Protein AF-A0A952LVH3-F1 (afdb_monomer)

Mean predicted aligned error: 7.15 Å

Structure (mmCIF, N/CA/C/O backbone):
data_AF-A0A952LVH3-F1
#
_entry.id   AF-A0A952LVH3-F1
#
loop_
_atom_site.group_PDB
_atom_site.id
_atom_site.type_symbol
_atom_site.label_atom_id
_atom_site.label_alt_id
_atom_site.label_comp_id
_atom_site.label_asym_id
_atom_site.label_entity_id
_atom_site.label_seq_id
_atom_site.pdbx_PDB_ins_code
_atom_site.Cartn_x
_atom_site.Cartn_y
_atom_site.Cartn_z
_atom_site.occupancy
_atom_site.B_iso_or_equiv
_atom_site.auth_seq_id
_atom_site.auth_comp_id
_atom_site.auth_asym_id
_atom_site.auth_atom_id
_atom_site.pdbx_PDB_model_num
ATOM 1 N N . MET A 1 1 ? -11.001 -2.607 4.087 1.00 92.12 1 MET A N 1
ATOM 2 C CA . MET A 1 1 ? -9.899 -1.745 3.611 1.00 92.12 1 MET A CA 1
ATOM 3 C C . MET A 1 1 ? -9.219 -2.428 2.431 1.00 92.12 1 MET A C 1
ATOM 5 O O . MET A 1 1 ? -9.193 -3.650 2.420 1.00 92.12 1 MET A O 1
ATOM 9 N N . THR A 1 2 ? -8.712 -1.678 1.453 1.00 94.94 2 THR A N 1
ATOM 10 C CA . THR A 1 2 ? -7.882 -2.187 0.344 1.00 94.94 2 THR A CA 1
ATOM 11 C C . THR A 1 2 ? -7.025 -1.056 -0.233 1.00 94.94 2 THR A C 1
ATOM 13 O O . THR A 1 2 ? -7.408 0.114 -0.171 1.00 94.94 2 THR A O 1
ATOM 16 N N . ASP A 1 3 ? -5.881 -1.401 -0.810 1.00 96.38 3 ASP A N 1
ATOM 17 C CA . ASP A 1 3 ? -5.078 -0.530 -1.675 1.00 96.38 3 ASP A CA 1
ATOM 18 C C . ASP A 1 3 ? -5.689 -0.355 -3.080 1.00 96.38 3 ASP A C 1
ATOM 20 O O . ASP A 1 3 ? -5.364 0.591 -3.797 1.00 96.38 3 ASP A O 1
ATOM 24 N N . GLY A 1 4 ? -6.644 -1.212 -3.449 1.00 94.75 4 GLY A N 1
ATOM 25 C CA . GLY A 1 4 ? -7.451 -1.105 -4.657 1.00 94.75 4 GLY A CA 1
ATOM 26 C C . GLY A 1 4 ? -8.634 -0.137 -4.536 1.00 94.75 4 GLY A C 1
ATOM 27 O O . GLY A 1 4 ? -8.587 0.906 -3.879 1.00 94.75 4 GLY A O 1
ATOM 28 N N . ARG A 1 5 ? -9.738 -0.484 -5.208 1.00 94.25 5 ARG A N 1
ATOM 29 C CA . ARG A 1 5 ? -10.938 0.358 -5.318 1.00 94.25 5 ARG A CA 1
ATOM 30 C C . ARG A 1 5 ? -12.191 -0.407 -4.935 1.00 94.25 5 ARG A C 1
ATOM 32 O O . ARG A 1 5 ? -12.303 -1.598 -5.206 1.00 94.25 5 ARG A O 1
ATOM 39 N N . PHE A 1 6 ? -13.168 0.326 -4.420 1.00 90.94 6 PHE A N 1
ATOM 40 C CA . PHE A 1 6 ? -14.545 -0.139 -4.300 1.00 90.94 6 PHE A CA 1
ATOM 41 C C . PHE A 1 6 ? -15.435 0.571 -5.319 1.00 90.94 6 PHE A C 1
ATOM 43 O O . PHE A 1 6 ? -15.131 1.677 -5.770 1.00 90.94 6 PHE A O 1
ATOM 50 N N . SER A 1 7 ? -16.548 -0.063 -5.689 1.00 85.88 7 SER A N 1
ATOM 51 C CA . SER A 1 7 ? -17.572 0.598 -6.501 1.00 85.88 7 SER A CA 1
ATOM 52 C C . SER A 1 7 ? -18.287 1.688 -5.690 1.00 85.88 7 SER A C 1
ATOM 54 O O . SER A 1 7 ? -18.452 1.559 -4.474 1.00 85.88 7 SER A O 1
ATOM 56 N N . GLY A 1 8 ? -18.748 2.749 -6.360 1.00 77.81 8 GLY A N 1
ATOM 57 C CA . GLY A 1 8 ? -19.384 3.903 -5.707 1.00 77.81 8 GLY A CA 1
ATOM 58 C C . GLY A 1 8 ? -20.714 3.611 -4.995 1.00 77.81 8 GLY A C 1
ATOM 59 O O . GLY A 1 8 ? -21.229 4.486 -4.311 1.00 77.81 8 GLY A O 1
ATOM 60 N N . GLY A 1 9 ? -21.263 2.398 -5.124 1.00 76.81 9 GLY A N 1
ATOM 61 C CA . GLY A 1 9 ? -22.503 1.956 -4.472 1.00 76.81 9 GLY A CA 1
ATOM 62 C C . GLY A 1 9 ? -22.297 1.262 -3.122 1.00 76.81 9 GLY A C 1
ATOM 63 O O . GLY A 1 9 ? -23.043 0.345 -2.792 1.00 76.81 9 GLY A O 1
ATOM 64 N N . SER A 1 10 ? -21.260 1.631 -2.373 1.00 78.25 10 SER A N 1
ATOM 65 C CA . SER A 1 10 ? -20.920 0.966 -1.111 1.00 78.25 10 SER A CA 1
ATOM 66 C C . SER A 1 10 ? -21.618 1.627 0.086 1.00 78.25 10 SER A C 1
ATOM 68 O O . SER A 1 10 ? -21.724 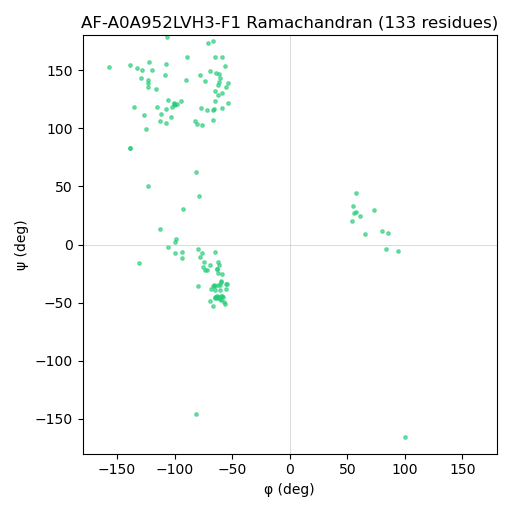2.850 0.144 1.00 78.25 10 SER A O 1
ATOM 70 N N . VAL A 1 11 ? -22.074 0.824 1.054 1.00 79.38 11 VAL A N 1
ATOM 71 C CA . VAL A 1 11 ? -22.708 1.289 2.304 1.00 79.38 11 VAL A CA 1
ATOM 72 C C . VAL A 1 11 ? -21.836 0.875 3.492 1.00 79.38 11 VAL A C 1
ATOM 74 O O . VAL A 1 11 ? -21.400 -0.270 3.561 1.00 79.38 11 VAL A O 1
ATOM 77 N N . GLY A 1 12 ? -21.595 1.796 4.430 1.00 85.31 12 GLY A N 1
ATOM 78 C CA . GLY A 1 12 ? -20.753 1.571 5.613 1.00 85.31 12 GLY A CA 1
ATOM 79 C C . GLY A 1 12 ? -19.334 2.134 5.477 1.00 85.31 12 GLY A C 1
ATOM 80 O O . GLY A 1 12 ? -19.059 2.949 4.597 1.00 85.31 12 GLY A O 1
ATOM 81 N N . LEU A 1 13 ? -18.432 1.720 6.375 1.00 87.06 13 LEU A N 1
ATOM 82 C CA . LEU A 1 13 ? -17.035 2.161 6.373 1.00 87.06 13 LEU A CA 1
ATOM 83 C C . LEU A 1 13 ? -16.228 1.368 5.341 1.00 87.06 13 LEU A C 1
ATOM 85 O O . LEU A 1 13 ? -15.861 0.213 5.558 1.00 87.06 13 LEU A O 1
ATOM 89 N N . VAL A 1 14 ? -15.942 2.010 4.213 1.00 91.75 14 VAL A N 1
ATOM 90 C CA . VAL A 1 14 ? -15.243 1.401 3.083 1.00 91.75 14 VAL A CA 1
ATOM 91 C C . VAL A 1 14 ? -14.047 2.268 2.711 1.00 91.75 14 VAL A C 1
ATOM 93 O O . VAL A 1 14 ? -14.200 3.384 2.228 1.00 91.75 14 VAL A O 1
ATOM 96 N N . ILE A 1 15 ? -12.846 1.746 2.961 1.00 92.94 15 ILE A N 1
ATOM 97 C CA . ILE A 1 15 ? -11.581 2.477 2.810 1.00 92.94 15 ILE A CA 1
ATOM 98 C C . ILE A 1 15 ? -10.796 1.857 1.653 1.00 92.94 15 ILE A C 1
ATOM 100 O O .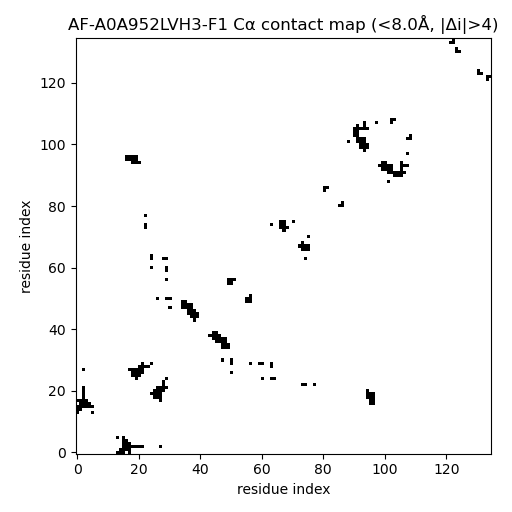 ILE A 1 15 ? -10.303 0.733 1.781 1.00 92.94 15 ILE A O 1
ATOM 104 N N . GLY A 1 16 ? -10.743 2.557 0.520 1.00 94.06 16 GLY A N 1
ATOM 105 C CA . GLY A 1 16 ? -9.941 2.205 -0.659 1.00 94.06 16 GLY A CA 1
ATOM 106 C C . GLY A 1 16 ? -8.722 3.117 -0.813 1.00 94.06 16 GLY A C 1
ATOM 107 O O . GLY A 1 16 ? -8.565 4.063 -0.044 1.00 94.06 16 GLY A O 1
ATOM 108 N N . HIS A 1 17 ? -7.898 2.865 -1.833 1.00 95.44 17 HIS A N 1
ATOM 109 C CA . HIS A 1 17 ? -6.696 3.651 -2.151 1.00 95.44 17 HIS A CA 1
ATOM 110 C C . HIS A 1 17 ? -5.688 3.778 -0.995 1.00 95.44 17 HIS A C 1
ATOM 112 O O . HIS A 1 17 ? -4.949 4.762 -0.926 1.00 95.44 17 HIS A O 1
ATOM 118 N N . VAL A 1 18 ? -5.649 2.808 -0.077 1.00 95.88 18 VAL A N 1
ATOM 119 C CA . VAL A 1 18 ? -4.648 2.809 0.995 1.00 95.88 18 VAL A CA 1
ATOM 120 C C . VAL A 1 18 ? -3.264 2.644 0.381 1.00 95.88 18 VAL A C 1
ATOM 122 O O . VAL A 1 18 ? -3.018 1.697 -0.362 1.00 95.88 18 VAL A O 1
ATOM 125 N N . GLY A 1 19 ? -2.374 3.595 0.660 1.00 93.12 19 GLY A N 1
ATOM 126 C CA . GLY A 1 19 ? -1.074 3.683 0.012 1.00 93.12 19 GLY A CA 1
ATOM 127 C C . GLY A 1 19 ? 0.057 4.052 0.980 1.00 93.12 19 GLY A C 1
ATOM 128 O O . GLY A 1 19 ? -0.211 4.724 1.975 1.00 93.12 19 GLY A O 1
ATOM 129 N N . PRO A 1 20 ? 1.320 3.686 0.685 1.00 93.69 20 PRO A N 1
ATOM 130 C CA . PRO A 1 20 ? 1.762 2.901 -0.474 1.00 93.69 20 PRO A CA 1
ATOM 131 C C . PRO A 1 20 ? 1.138 1.497 -0.529 1.00 93.69 20 PRO A C 1
ATOM 133 O O . PRO A 1 20 ? 0.882 0.892 0.509 1.00 93.69 20 PRO A O 1
ATOM 136 N N . GLU A 1 21 ? 0.826 1.032 -1.740 1.00 96.50 21 GLU A N 1
ATOM 137 C CA . GLU A 1 21 ? 0.108 -0.230 -1.972 1.00 96.50 21 GLU A CA 1
ATOM 138 C C . GLU A 1 21 ? 0.917 -1.452 -1.511 1.00 96.50 21 GLU A C 1
ATOM 140 O O . GLU A 1 21 ? 2.146 -1.391 -1.372 1.00 96.50 21 GLU A O 1
ATOM 145 N N . ALA A 1 22 ? 0.242 -2.585 -1.306 1.00 97.12 22 ALA A N 1
ATOM 146 C CA . ALA A 1 22 ? 0.872 -3.798 -0.801 1.00 97.12 22 ALA A CA 1
ATOM 147 C C . ALA A 1 22 ? 1.984 -4.303 -1.736 1.00 97.12 22 ALA A C 1
ATOM 149 O O . ALA A 1 22 ? 3.029 -4.771 -1.284 1.00 97.12 22 ALA A O 1
ATOM 150 N N . ALA A 1 23 ? 1.793 -4.131 -3.048 1.00 94.75 23 ALA A N 1
ATOM 151 C CA . ALA A 1 23 ? 2.763 -4.502 -4.076 1.00 94.75 23 ALA A CA 1
ATOM 152 C C . ALA A 1 23 ? 4.088 -3.718 -3.992 1.00 94.75 23 ALA A C 1
ATOM 154 O O . ALA A 1 23 ? 5.106 -4.186 -4.502 1.00 94.75 23 ALA A O 1
ATOM 155 N N . LEU A 1 24 ? 4.088 -2.545 -3.348 1.00 93.69 24 LEU A N 1
ATOM 156 C CA . LEU A 1 24 ? 5.279 -1.724 -3.097 1.00 93.69 24 LEU A CA 1
ATOM 157 C C . LEU A 1 24 ? 5.826 -1.897 -1.671 1.00 93.69 24 LEU A C 1
ATOM 159 O O . LEU A 1 24 ? 6.796 -1.236 -1.300 1.00 93.69 24 LEU A O 1
ATOM 163 N N . GLY A 1 25 ? 5.211 -2.767 -0.864 1.00 95.56 25 GLY A N 1
ATOM 164 C CA . GLY A 1 25 ? 5.647 -3.045 0.501 1.00 95.56 25 GLY A CA 1
ATOM 165 C C . GLY A 1 25 ? 5.336 -1.915 1.474 1.00 95.56 25 GLY A C 1
ATOM 166 O O . GLY A 1 25 ? 6.102 -1.710 2.418 1.00 95.56 25 GLY A O 1
ATOM 167 N N . GLY A 1 26 ? 4.258 -1.160 1.225 1.00 95.62 26 GLY A N 1
ATOM 168 C CA . GLY A 1 26 ? 3.716 -0.212 2.197 1.00 95.62 26 GLY A CA 1
ATOM 169 C C . GLY A 1 26 ? 3.132 -0.914 3.424 1.00 95.62 26 GLY A C 1
ATOM 170 O O . GLY A 1 26 ? 3.036 -2.138 3.464 1.00 95.62 26 GLY A O 1
ATOM 171 N N . ALA A 1 27 ? 2.702 -0.145 4.428 1.00 96.38 27 ALA A N 1
ATOM 172 C CA . ALA A 1 27 ? 2.246 -0.692 5.712 1.00 96.38 27 ALA A CA 1
ATOM 173 C C . ALA A 1 27 ? 1.120 -1.738 5.577 1.00 96.38 27 ALA A C 1
ATOM 175 O O . ALA A 1 27 ? 1.110 -2.721 6.311 1.00 96.38 27 ALA A O 1
ATOM 176 N N . ILE A 1 28 ? 0.221 -1.582 4.596 1.00 97.12 28 ILE A N 1
ATOM 177 C CA . ILE A 1 28 ? -0.849 -2.553 4.313 1.00 97.12 28 ILE A CA 1
ATOM 178 C C . ILE A 1 28 ? -0.318 -3.940 3.895 1.00 97.12 28 ILE A C 1
ATOM 180 O O . ILE A 1 28 ? -0.997 -4.934 4.123 1.00 97.12 28 ILE A O 1
ATOM 184 N N . ALA A 1 29 ? 0.901 -4.028 3.345 1.00 97.56 29 ALA A N 1
ATOM 185 C CA . ALA A 1 29 ? 1.565 -5.296 3.016 1.00 97.56 29 ALA A CA 1
ATOM 186 C C . ALA A 1 29 ? 2.040 -6.072 4.252 1.00 97.56 29 ALA A C 1
ATOM 188 O O . ALA A 1 29 ? 2.313 -7.265 4.157 1.00 97.56 29 ALA A O 1
ATOM 189 N N . LEU A 1 30 ? 2.219 -5.374 5.378 1.00 97.88 30 LEU A N 1
ATOM 190 C CA . LEU A 1 30 ? 2.826 -5.900 6.603 1.00 97.88 30 LEU A CA 1
ATOM 191 C C . LEU A 1 30 ? 1.776 -6.322 7.636 1.00 97.88 30 LEU A C 1
ATOM 193 O O . LEU A 1 30 ? 2.127 -6.642 8.771 1.00 97.88 30 LEU A O 1
ATOM 197 N N . LEU A 1 31 ? 0.495 -6.261 7.278 1.00 97.50 31 LEU A N 1
ATOM 198 C CA . LEU A 1 31 ? -0.589 -6.700 8.143 1.00 97.50 31 LEU A CA 1
ATOM 199 C C . LEU A 1 31 ? -0.624 -8.226 8.199 1.00 97.50 31 LEU A C 1
ATOM 201 O O . LEU A 1 31 ? -0.433 -8.901 7.187 1.00 97.50 31 LEU A O 1
ATOM 205 N N . GLU A 1 32 ? -0.900 -8.758 9.380 1.00 97.31 32 GLU A N 1
ATOM 206 C CA . GLU A 1 32 ? -1.117 -10.184 9.607 1.00 97.31 32 GLU A CA 1
ATOM 207 C C . GLU A 1 32 ? -2.499 -10.408 10.232 1.00 97.31 32 GLU A C 1
ATOM 209 O O . GLU A 1 32 ? -3.087 -9.512 10.845 1.00 97.31 32 GLU A O 1
ATOM 214 N N . ASP A 1 33 ? -3.044 -11.614 10.065 1.00 97.75 33 ASP A N 1
ATOM 215 C CA . ASP A 1 33 ? -4.334 -11.968 10.653 1.00 97.75 33 ASP A CA 1
ATOM 216 C C . ASP A 1 33 ? -4.299 -11.810 12.179 1.00 97.75 33 ASP A C 1
ATOM 218 O O . ASP A 1 33 ? -3.412 -12.325 12.861 1.00 97.75 33 ASP A O 1
ATOM 222 N N . GLY A 1 34 ? -5.303 -11.118 12.717 1.00 97.62 34 GLY A N 1
ATOM 223 C CA . GLY A 1 34 ? -5.400 -10.811 14.145 1.00 97.62 34 GLY A CA 1
ATOM 224 C C . GLY A 1 34 ? -4.816 -9.456 14.550 1.00 97.62 34 GLY A C 1
ATOM 225 O O . GLY A 1 34 ? -4.999 -9.067 15.703 1.00 97.62 34 GLY A O 1
ATOM 226 N N . ASP A 1 35 ? -4.183 -8.718 13.633 1.00 98.06 35 ASP A N 1
ATOM 227 C CA . ASP A 1 35 ? -3.808 -7.324 13.871 1.00 98.06 35 ASP A CA 1
ATOM 228 C C . ASP A 1 35 ? -5.042 -6.438 14.120 1.00 98.06 35 ASP A C 1
ATOM 230 O O . ASP A 1 35 ? -6.117 -6.623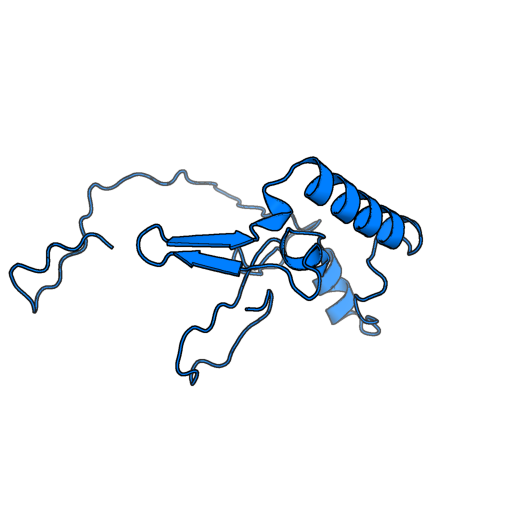 13.537 1.00 98.06 35 ASP A O 1
ATOM 234 N N . GLU A 1 36 ? -4.875 -5.424 14.966 1.00 97.88 36 GLU A N 1
ATOM 235 C CA . GLU A 1 36 ? -5.927 -4.472 15.304 1.00 97.88 36 GLU A CA 1
ATOM 236 C C . GLU A 1 36 ? -5.777 -3.196 14.474 1.00 97.88 36 GLU A C 1
ATOM 238 O O . GLU A 1 36 ? -4.770 -2.487 14.547 1.00 97.88 36 GLU A O 1
ATOM 243 N N . ILE A 1 37 ? -6.824 -2.883 13.707 1.00 97.19 37 ILE A N 1
ATOM 244 C CA . ILE A 1 37 ? -6.916 -1.669 12.897 1.00 97.19 37 ILE A CA 1
ATOM 245 C C . ILE A 1 37 ? -7.825 -0.658 13.595 1.00 97.19 37 ILE A C 1
ATOM 247 O O . ILE A 1 37 ? -9.025 -0.889 13.751 1.00 97.19 37 ILE A O 1
ATOM 251 N N . VAL A 1 38 ? -7.263 0.493 13.951 1.00 96.75 38 VAL A N 1
ATOM 252 C CA . VAL A 1 38 ? -7.982 1.625 14.540 1.00 96.75 38 VAL A CA 1
ATOM 253 C C . VAL A 1 38 ? -8.235 2.665 13.457 1.00 96.75 38 VAL A C 1
ATOM 255 O O . VAL A 1 38 ? -7.298 3.164 12.837 1.00 96.75 38 VAL A O 1
ATOM 258 N N . VAL A 1 39 ? -9.508 2.999 13.237 1.00 96.00 39 VAL A N 1
ATOM 259 C CA . VAL A 1 39 ? -9.928 4.067 12.319 1.00 96.00 39 VAL A CA 1
ATOM 260 C C . VAL A 1 39 ? -10.513 5.207 13.138 1.00 96.00 39 VAL A C 1
ATOM 262 O O . VAL A 1 39 ? -11.587 5.062 13.725 1.00 96.00 39 VAL A O 1
ATOM 265 N N . ASP A 1 40 ? -9.823 6.344 13.153 1.00 94.56 40 ASP A N 1
ATOM 266 C CA . ASP A 1 40 ? -10.269 7.555 13.835 1.00 94.56 40 ASP A CA 1
ATOM 267 C C . ASP A 1 40 ? -10.710 8.604 12.811 1.00 94.56 40 ASP A C 1
ATOM 269 O O . ASP A 1 40 ? -9.902 9.260 12.155 1.00 94.56 40 ASP A O 1
ATOM 273 N N . LEU A 1 41 ? -12.026 8.776 12.684 1.00 90.06 41 LEU A N 1
ATOM 274 C CA . LEU A 1 41 ? -12.623 9.732 11.751 1.00 90.06 41 LEU A CA 1
ATOM 275 C C . LEU A 1 41 ? -12.510 11.189 12.215 1.00 90.06 41 LEU A C 1
ATOM 277 O O . LEU A 1 41 ? -12.666 12.086 11.393 1.00 90.06 41 LEU A O 1
ATOM 281 N N . ASN A 1 42 ? -12.281 11.439 13.507 1.00 91.88 42 ASN A N 1
ATOM 282 C CA . ASN A 1 42 ? -12.125 12.803 14.013 1.00 91.88 42 ASN A CA 1
ATOM 283 C C . ASN A 1 42 ? -10.716 13.325 13.734 1.00 91.88 42 ASN A C 1
ATOM 285 O O . ASN A 1 42 ? -10.558 14.501 13.422 1.00 91.88 42 ASN A O 1
ATOM 289 N N . ASN A 1 43 ? -9.720 12.441 13.818 1.00 93.19 43 ASN A N 1
ATOM 290 C CA . ASN A 1 43 ? -8.323 12.762 13.525 1.00 93.19 43 ASN A CA 1
ATOM 291 C C . ASN A 1 43 ? -7.921 12.448 12.072 1.00 93.19 43 ASN A C 1
ATOM 293 O O . ASN A 1 43 ? -6.835 12.822 11.644 1.00 93.19 43 ASN A O 1
ATOM 297 N N . ASN A 1 44 ? -8.813 11.819 11.296 1.00 91.44 44 ASN A N 1
ATOM 298 C CA . ASN A 1 44 ? -8.574 11.372 9.921 1.00 91.44 44 ASN A CA 1
ATOM 299 C C . ASN A 1 44 ? -7.375 10.411 9.811 1.00 91.44 44 ASN A C 1
ATOM 301 O O . ASN A 1 44 ? -6.533 10.528 8.919 1.00 91.44 44 ASN A O 1
ATOM 305 N N . GLU A 1 45 ? -7.313 9.452 10.734 1.00 94.12 45 GLU A N 1
ATOM 306 C CA . GLU A 1 45 ? -6.226 8.485 10.841 1.00 94.12 45 GLU A CA 1
ATOM 307 C C . GLU A 1 45 ? -6.716 7.044 10.684 1.00 94.12 45 GLU A C 1
ATOM 309 O O . GLU A 1 45 ? -7.836 6.677 11.054 1.00 94.12 45 GLU A O 1
ATOM 314 N N . ILE A 1 46 ? -5.823 6.204 10.166 1.00 95.00 46 ILE A N 1
ATOM 315 C CA . ILE A 1 46 ? -5.960 4.754 10.157 1.00 95.00 46 ILE A CA 1
ATOM 316 C C . ILE A 1 46 ? -4.628 4.142 10.5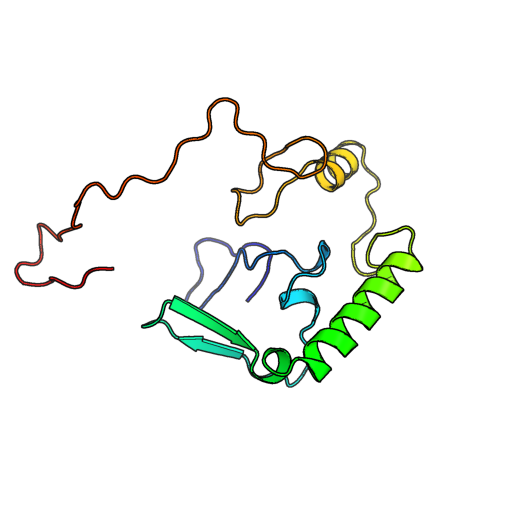76 1.00 95.00 46 ILE A C 1
ATOM 318 O O . ILE A 1 46 ? -3.615 4.329 9.906 1.00 95.00 46 ILE A O 1
ATOM 322 N N . ASN A 1 47 ? -4.634 3.412 11.686 1.00 96.31 47 ASN A N 1
ATOM 323 C CA . ASN A 1 47 ? -3.427 2.877 12.302 1.00 96.31 47 ASN A CA 1
ATOM 324 C C . ASN A 1 47 ? -3.584 1.380 12.574 1.00 96.31 47 ASN A C 1
ATOM 326 O O . ASN A 1 47 ? -4.659 0.922 12.953 1.00 96.31 47 ASN A O 1
ATOM 330 N N . CYS A 1 48 ? -2.499 0.624 12.411 1.00 97.44 48 CYS A N 1
ATOM 331 C CA . CYS A 1 48 ? -2.391 -0.742 12.916 1.00 97.44 48 CYS A CA 1
ATOM 332 C C . CYS A 1 48 ? -1.576 -0.705 14.208 1.00 97.44 48 CYS A C 1
ATOM 334 O O . CYS A 1 48 ? -0.431 -0.247 14.182 1.00 97.44 48 CYS A O 1
ATOM 336 N N . THR A 1 49 ? -2.144 -1.151 15.330 1.00 97.75 49 THR A N 1
ATOM 337 C CA . THR A 1 49 ? -1.493 -0.987 16.641 1.00 97.75 49 THR A CA 1
ATOM 338 C C . THR A 1 49 ? -0.191 -1.782 16.734 1.00 97.75 49 THR A C 1
ATOM 340 O O . THR A 1 49 ? 0.799 -1.270 17.253 1.00 97.75 49 THR A O 1
ATOM 343 N N . GLN A 1 50 ? -0.126 -2.967 16.127 1.00 97.94 50 GLN A N 1
ATOM 344 C CA . GLN A 1 50 ? 1.074 -3.808 16.079 1.00 97.94 50 GLN A CA 1
ATOM 345 C C . GLN A 1 50 ? 2.208 -3.167 15.269 1.00 97.94 50 GLN A C 1
ATOM 347 O O . GLN A 1 50 ? 3.373 -3.287 15.641 1.00 97.94 50 GLN A O 1
ATOM 352 N N . LEU A 1 51 ? 1.892 -2.438 14.194 1.00 97.19 51 LEU A N 1
ATOM 353 C CA . LEU A 1 51 ? 2.906 -1.764 13.373 1.00 97.19 51 LEU A CA 1
ATOM 354 C C . LEU A 1 51 ? 3.470 -0.490 14.021 1.00 97.19 51 LEU A C 1
ATOM 356 O O . LEU A 1 51 ? 4.429 0.072 13.496 1.00 97.19 51 LEU A O 1
ATOM 360 N N . THR A 1 52 ? 2.915 -0.037 15.152 1.00 96.50 52 THR A N 1
ATOM 361 C CA . THR A 1 52 ? 3.513 1.061 15.932 1.00 96.50 52 THR A CA 1
ATOM 362 C C . THR A 1 52 ? 4.764 0.627 16.696 1.00 96.50 52 THR A C 1
ATOM 364 O O . THR A 1 52 ? 5.604 1.470 17.009 1.00 96.50 52 THR A O 1
ATOM 367 N N . ASP A 1 53 ? 4.923 -0.675 16.957 1.00 97.75 53 ASP A N 1
ATOM 368 C CA . ASP A 1 53 ? 6.143 -1.234 17.528 1.00 97.75 53 ASP A CA 1
ATOM 369 C C . ASP A 1 53 ? 7.245 -1.335 16.451 1.00 97.75 53 ASP A C 1
ATOM 371 O O . ASP A 1 53 ? 7.104 -2.104 15.489 1.00 97.75 53 ASP A O 1
ATOM 375 N N . PRO A 1 54 ? 8.378 -0.617 16.602 1.00 97.38 54 PRO A N 1
ATOM 376 C CA . PRO A 1 54 ? 9.460 -0.638 15.622 1.00 97.38 54 PRO A CA 1
ATOM 377 C C . PRO A 1 54 ? 10.054 -2.030 15.390 1.00 97.38 54 PRO A C 1
ATOM 379 O O . PRO A 1 54 ? 10.517 -2.313 14.282 1.00 97.38 54 PRO A O 1
ATOM 382 N N . ALA A 1 55 ? 10.058 -2.898 16.409 1.00 98.00 55 ALA A N 1
ATOM 383 C CA . ALA A 1 55 ? 10.601 -4.247 16.278 1.00 98.00 55 ALA A CA 1
ATOM 384 C C . ALA A 1 55 ? 9.715 -5.104 15.365 1.00 98.00 55 ALA A C 1
ATOM 386 O O . ALA A 1 55 ? 10.214 -5.695 14.404 1.00 98.00 55 ALA A O 1
ATOM 387 N N . THR A 1 56 ? 8.403 -5.099 15.612 1.00 98.19 56 THR A N 1
ATOM 388 C CA . THR A 1 56 ? 7.408 -5.774 14.768 1.00 98.19 56 THR A CA 1
ATOM 389 C C . THR A 1 56 ? 7.427 -5.239 13.337 1.00 98.19 56 THR A C 1
ATOM 391 O O . THR A 1 56 ? 7.518 -6.025 12.389 1.00 98.19 56 THR A O 1
ATOM 394 N N . TYR A 1 57 ? 7.423 -3.913 13.162 1.00 98.00 57 TYR A N 1
ATOM 395 C CA . TYR A 1 57 ? 7.492 -3.293 11.837 1.00 98.00 57 TYR A CA 1
ATOM 396 C C . TYR A 1 57 ? 8.740 -3.739 11.068 1.00 98.00 57 TYR A C 1
ATOM 398 O O . TYR A 1 57 ? 8.640 -4.187 9.926 1.00 98.00 57 TYR A O 1
ATOM 406 N N . THR A 1 58 ? 9.915 -3.659 11.702 1.00 98.19 58 THR A N 1
ATOM 407 C CA . THR A 1 58 ? 11.191 -4.019 11.066 1.00 98.19 58 THR A CA 1
ATOM 408 C C . THR A 1 58 ? 11.215 -5.493 10.688 1.00 98.19 58 THR A C 1
ATOM 410 O O . THR A 1 58 ? 11.553 -5.819 9.555 1.00 98.19 58 THR A O 1
ATOM 413 N N . LEU A 1 59 ? 10.794 -6.382 11.593 1.00 98.44 59 LEU A N 1
ATOM 414 C CA . LEU A 1 59 ? 10.738 -7.820 11.339 1.00 98.44 59 LEU A CA 1
ATOM 415 C C . LEU A 1 59 ? 9.884 -8.145 10.106 1.00 98.44 59 LEU A C 1
ATOM 417 O O . LEU A 1 59 ? 10.334 -8.852 9.201 1.00 98.44 59 LEU A O 1
ATOM 421 N N . ARG A 1 60 ? 8.656 -7.617 10.058 1.00 98.38 60 ARG A N 1
ATOM 422 C CA . ARG A 1 60 ? 7.732 -7.878 8.949 1.00 98.38 60 ARG A CA 1
ATOM 423 C C . ARG A 1 60 ? 8.211 -7.233 7.653 1.00 98.38 60 ARG A C 1
ATOM 425 O O . ARG A 1 60 ? 8.117 -7.854 6.595 1.00 98.38 60 ARG A O 1
ATOM 432 N N . LYS A 1 61 ? 8.779 -6.026 7.726 1.00 98.06 61 LYS A N 1
ATOM 433 C CA . LYS A 1 61 ? 9.331 -5.337 6.558 1.00 98.06 61 LYS A CA 1
ATOM 434 C C . LYS A 1 61 ? 10.522 -6.089 5.967 1.00 98.06 61 LYS A C 1
ATOM 436 O O . LYS A 1 61 ? 10.530 -6.328 4.765 1.00 98.06 61 LYS A O 1
ATOM 441 N N . THR A 1 62 ? 11.461 -6.546 6.796 1.00 98.25 62 THR A N 1
ATOM 442 C CA . THR A 1 62 ? 12.590 -7.374 6.347 1.00 98.25 62 THR A CA 1
ATOM 443 C C . THR A 1 62 ? 12.106 -8.665 5.698 1.00 98.25 62 THR A C 1
ATOM 445 O O . THR A 1 62 ? 12.561 -8.996 4.609 1.00 98.25 62 THR A O 1
ATOM 448 N N . LYS A 1 63 ? 11.124 -9.353 6.294 1.00 98.12 63 LYS A N 1
ATOM 449 C CA . LYS A 1 63 ? 10.537 -10.559 5.692 1.00 98.12 63 LYS A CA 1
ATOM 450 C C . LYS A 1 63 ? 9.952 -10.284 4.299 1.00 98.12 63 LYS A C 1
ATOM 452 O O . LYS A 1 63 ? 10.202 -11.056 3.375 1.00 98.12 63 LYS A O 1
ATOM 457 N N . TRP A 1 64 ? 9.206 -9.188 4.142 1.00 98.19 64 TRP A N 1
ATOM 458 C CA . TRP A 1 64 ? 8.649 -8.774 2.850 1.00 98.19 64 TRP A CA 1
ATOM 459 C C . TRP A 1 64 ? 9.754 -8.439 1.833 1.00 98.19 64 TRP A C 1
ATOM 461 O O . TRP A 1 64 ? 9.696 -8.871 0.680 1.00 98.19 64 TRP A O 1
ATOM 471 N N . ASP A 1 65 ? 10.789 -7.705 2.255 1.00 97.75 65 ASP A N 1
ATOM 472 C CA . ASP A 1 65 ? 11.918 -7.334 1.395 1.00 97.75 65 ASP A CA 1
ATOM 473 C C . ASP A 1 65 ? 12.714 -8.580 0.953 1.00 97.75 65 ASP A C 1
ATOM 475 O O . ASP A 1 65 ? 13.080 -8.691 -0.219 1.00 97.75 65 ASP A O 1
ATOM 479 N N . ASP A 1 66 ? 12.899 -9.563 1.839 1.00 98.12 66 ASP A N 1
ATOM 480 C CA . ASP A 1 66 ? 13.550 -10.846 1.543 1.00 98.12 66 ASP A CA 1
ATOM 481 C C . ASP A 1 66 ? 12.738 -11.708 0.563 1.00 98.12 66 ASP A C 1
ATOM 483 O O . ASP A 1 66 ? 13.307 -12.432 -0.261 1.00 98.12 66 ASP A O 1
ATOM 487 N N . GLU A 1 67 ? 11.405 -11.677 0.642 1.00 97.56 67 GLU A N 1
ATOM 488 C CA . GLU A 1 67 ? 10.523 -12.324 -0.339 1.00 97.56 67 GLU A CA 1
ATOM 489 C C . GLU A 1 67 ? 10.662 -11.685 -1.722 1.00 97.56 67 GLU A C 1
ATOM 491 O O . GLU A 1 67 ? 10.841 -12.396 -2.714 1.00 97.56 67 GLU A O 1
ATOM 496 N N . CYS A 1 68 ? 10.676 -10.354 -1.790 1.00 96.69 68 CYS A N 1
ATOM 497 C CA . CYS A 1 68 ? 10.924 -9.626 -3.031 1.00 96.69 68 CYS A CA 1
ATOM 498 C C . CYS A 1 68 ? 12.319 -9.911 -3.598 1.00 96.69 68 CYS A C 1
ATOM 500 O O . CYS A 1 68 ? 12.453 -10.171 -4.794 1.00 96.69 68 CYS A O 1
ATOM 502 N N . ALA A 1 69 ? 13.361 -9.899 -2.763 1.00 97.38 69 ALA A N 1
ATOM 503 C CA . ALA A 1 69 ? 14.737 -10.151 -3.187 1.00 97.38 69 ALA A CA 1
ATOM 504 C C . ALA A 1 69 ? 14.901 -11.549 -3.802 1.00 97.38 69 ALA A C 1
ATOM 506 O O . ALA A 1 69 ? 15.566 -11.703 -4.828 1.00 97.38 69 ALA A O 1
ATOM 507 N N . ARG A 1 70 ? 14.234 -12.560 -3.229 1.00 97.12 70 ARG A N 1
ATOM 508 C CA . ARG A 1 70 ? 14.207 -13.929 -3.768 1.00 97.12 70 ARG A CA 1
ATOM 509 C C . ARG A 1 70 ? 13.425 -14.064 -5.076 1.00 97.12 70 ARG A C 1
ATOM 511 O O . ARG A 1 70 ? 13.621 -15.052 -5.776 1.00 97.12 70 ARG A O 1
ATOM 518 N N . ASN A 1 71 ? 12.581 -13.092 -5.416 1.00 94.75 71 ASN A N 1
ATOM 519 C CA . ASN A 1 71 ? 11.713 -13.111 -6.591 1.00 94.75 71 ASN A CA 1
ATOM 520 C C . ASN A 1 71 ? 11.956 -11.896 -7.509 1.00 94.75 71 ASN A C 1
ATOM 522 O O . ASN A 1 71 ? 11.042 -11.162 -7.887 1.00 94.75 71 ASN A O 1
ATOM 526 N N . ASN A 1 72 ? 13.228 -11.656 -7.851 1.00 92.50 72 ASN A N 1
ATOM 527 C CA . ASN A 1 72 ? 13.657 -10.632 -8.816 1.00 92.50 72 ASN A CA 1
ATOM 528 C C . ASN A 1 72 ? 13.158 -9.204 -8.498 1.00 92.50 72 ASN A C 1
ATOM 530 O O . ASN A 1 72 ? 12.901 -8.407 -9.400 1.00 92.50 72 ASN A O 1
ATOM 534 N N . GLY A 1 73 ? 13.021 -8.872 -7.214 1.00 91.56 73 GLY A N 1
ATOM 535 C CA . GLY A 1 73 ? 12.579 -7.558 -6.745 1.00 91.56 73 GLY A CA 1
ATOM 536 C C . GLY A 1 73 ? 11.064 -7.337 -6.797 1.00 91.56 73 GLY A C 1
ATOM 537 O O . GLY A 1 73 ? 10.622 -6.201 -6.645 1.00 91.56 73 GLY A O 1
ATOM 538 N N . THR A 1 74 ? 10.265 -8.384 -7.023 1.00 92.19 74 THR A N 1
ATOM 539 C CA . THR A 1 74 ? 8.795 -8.317 -7.015 1.00 92.19 74 THR A CA 1
ATOM 540 C C . THR A 1 74 ? 8.238 -9.312 -6.007 1.00 92.19 74 THR A C 1
ATOM 542 O O . THR A 1 74 ? 8.662 -10.460 -5.984 1.00 92.19 74 THR A O 1
ATOM 545 N N . HIS A 1 75 ? 7.262 -8.919 -5.192 1.00 95.94 75 HIS A N 1
ATOM 546 C CA . HIS A 1 75 ? 6.655 -9.841 -4.231 1.00 95.94 75 HIS A CA 1
ATOM 547 C C . HIS A 1 75 ? 5.963 -11.018 -4.953 1.00 95.94 75 HIS A C 1
ATOM 549 O O . HIS A 1 75 ? 5.265 -10.774 -5.938 1.00 95.94 75 HIS A O 1
ATOM 555 N N . PRO A 1 76 ? 6.086 -12.279 -4.493 1.00 94.94 76 PRO A N 1
ATOM 556 C CA . PRO A 1 76 ? 5.493 -13.444 -5.168 1.00 94.94 76 PRO A CA 1
ATOM 557 C C . PRO A 1 76 ? 3.957 -13.426 -5.232 1.00 94.94 76 PRO A C 1
ATOM 559 O O . PRO A 1 76 ? 3.365 -14.084 -6.079 1.00 94.94 76 PRO A O 1
ATOM 562 N N . LEU A 1 77 ? 3.302 -12.658 -4.354 1.00 94.62 77 LEU A N 1
ATOM 563 C CA . LEU A 1 77 ? 1.846 -12.448 -4.395 1.00 94.62 77 LEU A CA 1
ATOM 564 C C . LEU A 1 77 ? 1.401 -11.441 -5.469 1.00 94.62 77 LEU A C 1
ATOM 566 O O . LEU A 1 77 ? 0.208 -11.329 -5.749 1.00 94.62 77 LEU A O 1
ATOM 570 N N . CYS A 1 78 ? 2.330 -10.704 -6.084 1.00 92.56 78 CYS A N 1
ATOM 571 C CA . CYS A 1 78 ? 2.012 -9.895 -7.252 1.00 92.56 78 CYS A CA 1
ATOM 572 C C . CYS A 1 78 ? 1.778 -10.832 -8.440 1.00 92.56 78 CYS A C 1
ATOM 574 O O . CYS A 1 78 ? 2.701 -11.510 -8.879 1.00 92.56 78 CYS A O 1
ATOM 576 N N . GLY A 1 79 ? 0.555 -10.845 -8.974 1.00 89.12 79 GLY A N 1
ATOM 577 C CA . GLY A 1 79 ? 0.180 -11.758 -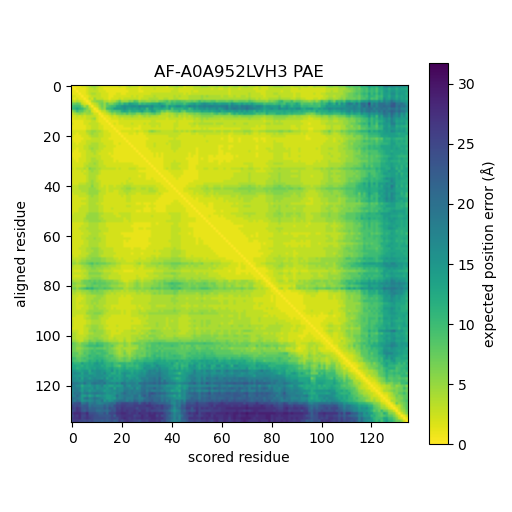10.056 1.00 89.12 79 GLY A CA 1
ATOM 578 C C . GLY A 1 79 ? 1.031 -11.616 -11.322 1.00 89.12 79 GLY A C 1
ATOM 579 O O . GLY A 1 79 ? 1.680 -10.591 -11.552 1.00 89.12 79 GLY A O 1
ATOM 580 N N . ASP A 1 80 ? 1.001 -12.634 -12.175 1.00 89.44 80 ASP A N 1
ATOM 581 C CA . ASP A 1 80 ? 1.722 -12.609 -13.444 1.00 89.44 80 ASP A CA 1
ATOM 582 C C . ASP A 1 80 ? 1.197 -11.519 -14.380 1.00 89.44 80 ASP A C 1
ATOM 584 O O . ASP A 1 80 ? 0.020 -11.156 -14.387 1.00 89.44 80 ASP A O 1
ATOM 588 N N . VAL A 1 81 ? 2.112 -10.975 -15.176 1.00 90.94 81 VAL A N 1
ATOM 589 C CA . VAL A 1 81 ? 1.818 -9.944 -16.164 1.00 90.94 81 VAL A CA 1
ATOM 590 C C . VAL A 1 81 ? 2.317 -10.429 -17.514 1.00 90.94 81 VAL A C 1
ATOM 592 O O . VAL A 1 81 ? 3.499 -10.357 -17.833 1.00 90.94 81 VAL A O 1
ATOM 595 N N . ASP A 1 82 ? 1.384 -10.942 -18.303 1.00 92.88 82 ASP A N 1
ATOM 596 C CA . ASP A 1 82 ? 1.617 -11.617 -19.581 1.00 92.88 82 ASP A CA 1
ATOM 597 C C . ASP A 1 82 ? 1.367 -10.711 -20.799 1.00 92.88 82 ASP A C 1
ATOM 599 O O . ASP A 1 82 ? 1.687 -11.067 -21.935 1.00 92.88 82 ASP A O 1
ATOM 603 N N . THR A 1 83 ? 0.843 -9.500 -20.582 1.00 95.69 83 THR A N 1
ATOM 604 C CA . THR A 1 83 ? 0.606 -8.525 -21.651 1.00 95.69 83 THR A CA 1
ATOM 605 C C . THR A 1 83 ? 1.571 -7.348 -21.601 1.00 95.69 83 THR A C 1
ATOM 607 O O . THR A 1 83 ? 1.930 -6.825 -20.544 1.00 95.69 83 THR A O 1
ATOM 610 N N . ARG A 1 84 ? 1.922 -6.832 -22.787 1.00 95.50 84 ARG A N 1
ATOM 611 C CA . ARG A 1 84 ? 2.760 -5.629 -22.930 1.00 95.50 84 ARG A CA 1
ATOM 612 C C . ARG A 1 84 ? 2.185 -4.420 -22.187 1.00 95.50 84 ARG A C 1
ATOM 614 O O . ARG A 1 84 ? 2.943 -3.621 -21.642 1.00 95.50 84 ARG A O 1
ATOM 621 N N . LEU A 1 85 ? 0.859 -4.262 -22.203 1.00 94.62 85 LEU A N 1
ATOM 622 C CA . LEU A 1 85 ? 0.182 -3.144 -21.548 1.00 94.62 85 LEU A CA 1
ATOM 623 C C . LEU A 1 85 ? 0.341 -3.225 -20.032 1.00 94.62 85 LEU A C 1
ATOM 625 O O . LEU A 1 85 ? 0.817 -2.267 -19.431 1.00 94.62 85 LEU A O 1
ATOM 629 N N . LEU A 1 86 ? -0.009 -4.363 -19.431 1.00 93.62 86 LEU A N 1
ATOM 630 C CA . LEU A 1 86 ? 0.118 -4.549 -17.989 1.00 93.62 86 LEU A CA 1
ATOM 631 C C . LEU A 1 86 ? 1.581 -4.450 -17.545 1.00 93.62 86 LEU A C 1
ATOM 633 O O . LEU A 1 86 ? 1.851 -3.866 -16.499 1.00 93.62 86 LEU A O 1
ATOM 637 N N . ASN A 1 87 ? 2.529 -4.920 -18.369 1.00 92.88 87 ASN A N 1
ATOM 638 C CA . ASN A 1 87 ? 3.950 -4.800 -18.048 1.00 92.88 87 ASN A CA 1
ATOM 639 C C . ASN A 1 87 ? 4.379 -3.330 -18.005 1.00 92.88 87 ASN A C 1
ATOM 641 O O . ASN A 1 87 ? 4.998 -2.874 -17.047 1.00 92.88 87 ASN A O 1
ATOM 645 N N . ARG A 1 88 ? 3.962 -2.539 -19.002 1.00 93.00 88 ARG A N 1
ATOM 646 C CA . ARG A 1 88 ? 4.189 -1.090 -18.999 1.00 93.00 88 ARG A CA 1
ATOM 647 C C . ARG A 1 88 ? 3.564 -0.424 -17.771 1.00 93.00 88 ARG A C 1
ATOM 649 O O . ARG A 1 88 ? 4.221 0.409 -17.150 1.00 93.00 88 ARG A O 1
ATOM 656 N N . MET A 1 89 ? 2.330 -0.784 -17.415 1.00 93.31 89 MET A N 1
ATOM 657 C CA . MET A 1 89 ? 1.664 -0.237 -16.228 1.00 93.31 89 MET A CA 1
ATOM 658 C C . MET A 1 89 ? 2.438 -0.571 -14.949 1.00 93.31 89 MET A C 1
ATOM 660 O O . MET A 1 89 ? 2.738 0.337 -14.186 1.00 93.31 89 MET A O 1
ATOM 664 N N . ARG A 1 90 ? 2.870 -1.823 -14.752 1.00 91.38 90 ARG A N 1
ATOM 665 C CA . ARG A 1 90 ? 3.672 -2.244 -13.585 1.00 91.38 90 ARG A CA 1
ATOM 666 C C . ARG A 1 90 ? 4.948 -1.418 -13.388 1.00 91.38 90 ARG A C 1
ATOM 668 O O . ARG A 1 90 ? 5.365 -1.192 -12.253 1.00 91.38 90 ARG A O 1
ATOM 675 N N . HIS A 1 91 ? 5.564 -0.975 -14.481 1.00 90.44 91 HIS A N 1
ATOM 676 C CA . HIS A 1 91 ? 6.814 -0.214 -14.450 1.00 90.44 91 HIS A CA 1
ATOM 677 C C . HIS A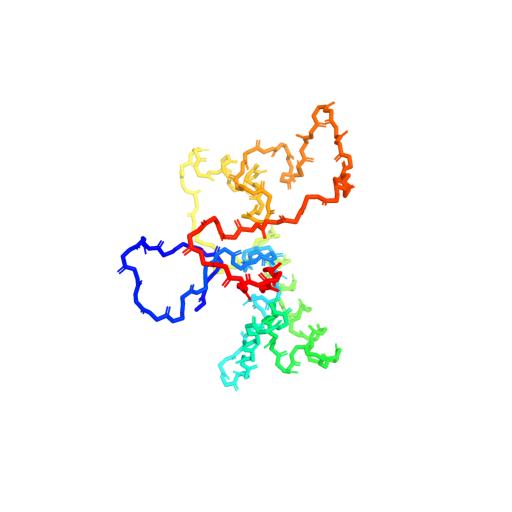 1 91 ? 6.639 1.310 -14.444 1.00 90.44 91 HIS A C 1
ATOM 679 O O . HIS A 1 91 ? 7.619 2.014 -14.221 1.00 90.44 91 HIS A O 1
ATOM 685 N N . SER A 1 92 ? 5.435 1.834 -14.692 1.00 93.06 92 SER A N 1
ATOM 686 C CA . SER A 1 92 ? 5.222 3.286 -14.807 1.00 93.06 92 SER A CA 1
ATOM 687 C C . SER A 1 92 ? 4.056 3.841 -13.998 1.00 93.06 92 SER A C 1
ATOM 689 O O . SER A 1 92 ? 3.995 5.048 -13.790 1.00 93.06 92 SER A O 1
ATOM 691 N N . ALA A 1 93 ? 3.129 3.015 -13.519 1.00 93.25 93 ALA A N 1
ATOM 692 C CA . ALA A 1 93 ? 2.059 3.492 -12.656 1.00 93.25 93 ALA A CA 1
ATOM 693 C C . ALA A 1 93 ? 2.643 4.009 -11.334 1.00 93.25 93 ALA A C 1
ATOM 695 O O . ALA A 1 93 ? 3.475 3.349 -10.709 1.00 93.25 93 ALA A O 1
ATOM 696 N N . VAL A 1 94 ? 2.207 5.196 -10.919 1.00 93.12 94 VAL A N 1
ATOM 697 C CA . VAL A 1 94 ? 2.478 5.722 -9.577 1.00 93.12 94 VAL A CA 1
ATOM 698 C C . VAL A 1 94 ? 1.377 5.280 -8.615 1.00 93.12 94 VAL A C 1
ATOM 700 O O . VAL A 1 94 ? 0.280 4.926 -9.037 1.00 93.12 94 VAL A O 1
ATOM 703 N N . SER A 1 95 ? 1.649 5.332 -7.312 1.00 92.06 95 SER A N 1
ATOM 704 C CA . SER A 1 95 ? 0.658 5.006 -6.279 1.00 92.06 95 SER A CA 1
ATOM 705 C C . SER A 1 95 ? -0.621 5.856 -6.396 1.00 92.06 95 SER A C 1
ATOM 707 O O . SER A 1 95 ? -0.597 7.003 -6.858 1.00 92.06 95 SER A O 1
ATOM 709 N N . ALA A 1 96 ? -1.749 5.322 -5.918 1.00 92.69 96 ALA A N 1
ATOM 710 C CA . ALA A 1 96 ? -3.028 6.032 -5.854 1.00 92.69 96 ALA A CA 1
ATOM 711 C C . ALA A 1 96 ? -2.961 7.325 -5.020 1.00 92.69 96 ALA A C 1
ATOM 713 O O . ALA A 1 96 ? -3.690 8.271 -5.317 1.00 92.69 96 ALA A O 1
ATOM 714 N N . VAL A 1 97 ? -2.022 7.422 -4.068 1.00 89.88 97 VAL A N 1
ATOM 715 C CA . VAL A 1 97 ? -1.742 8.663 -3.310 1.00 89.88 97 VAL A CA 1
ATOM 716 C C . VAL A 1 97 ? -1.278 9.816 -4.213 1.00 89.88 97 VAL A C 1
ATOM 718 O O . VAL A 1 97 ? -1.336 10.979 -3.828 1.00 89.88 97 VAL A O 1
ATOM 721 N N . HIS A 1 98 ? -0.849 9.493 -5.435 1.00 90.19 98 HIS A N 1
ATOM 722 C CA . HIS A 1 98 ? -0.450 10.430 -6.481 1.00 90.19 98 HIS A CA 1
ATOM 723 C C . HIS A 1 98 ? -1.412 10.429 -7.683 1.00 90.19 98 HIS A C 1
ATOM 725 O O . HIS A 1 98 ? -1.079 10.945 -8.748 1.00 90.19 98 HIS A O 1
ATOM 731 N N . GLY A 1 99 ? -2.599 9.829 -7.548 1.00 90.50 99 GLY A N 1
ATOM 732 C CA . GLY A 1 99 ? -3.620 9.797 -8.599 1.00 90.50 99 GLY A CA 1
ATOM 733 C C . GLY A 1 99 ? -3.479 8.666 -9.622 1.00 90.50 99 GLY A C 1
ATOM 734 O O . GLY A 1 99 ? -4.202 8.676 -10.616 1.00 90.50 99 GLY A O 1
ATOM 735 N N . ALA A 1 100 ? -2.587 7.693 -9.393 1.00 92.12 100 ALA A N 1
ATOM 736 C CA . ALA A 1 100 ? -2.433 6.493 -10.229 1.00 92.12 100 ALA A CA 1
ATOM 737 C C . ALA A 1 100 ? -2.119 6.755 -11.721 1.00 92.12 100 ALA A C 1
ATOM 739 O O . ALA A 1 100 ? -2.469 5.961 -12.597 1.00 92.12 100 ALA A O 1
ATOM 740 N N . GLY A 1 101 ? -1.464 7.881 -12.023 1.00 92.44 101 GLY A N 1
ATOM 741 C CA . GLY A 1 101 ? -0.987 8.210 -13.369 1.00 92.44 101 GLY A CA 1
ATOM 742 C C . GLY A 1 101 ? 0.205 7.353 -13.816 1.00 92.44 101 GLY A C 1
ATOM 743 O O . GLY A 1 101 ? 0.779 6.601 -13.033 1.00 92.44 101 GLY A O 1
ATOM 744 N N . MET A 1 102 ? 0.614 7.488 -15.080 1.00 92.12 102 MET A N 1
ATOM 745 C CA . MET A 1 102 ? 1.842 6.862 -15.587 1.00 92.12 102 MET A CA 1
ATOM 746 C C . MET A 1 102 ? 2.986 7.874 -15.622 1.00 92.12 102 MET A C 1
ATOM 748 O O . MET A 1 102 ? 2.913 8.857 -16.360 1.00 92.12 102 MET A O 1
ATOM 752 N N . HIS A 1 103 ? 4.065 7.591 -14.899 1.00 92.12 103 HIS A N 1
ATOM 753 C CA . HIS A 1 103 ? 5.315 8.337 -14.939 1.00 92.12 103 HIS A CA 1
ATOM 754 C C . HIS A 1 103 ? 6.525 7.395 -15.069 1.00 92.12 103 HIS A C 1
ATOM 756 O O . HIS A 1 103 ? 6.457 6.240 -14.644 1.00 92.12 103 HIS A O 1
ATOM 762 N N . PRO A 1 104 ? 7.641 7.848 -15.669 1.00 85.50 104 PRO A N 1
ATOM 763 C CA . PRO A 1 104 ? 8.873 7.063 -15.716 1.00 85.50 104 PRO A CA 1
ATOM 764 C C . PRO A 1 104 ? 9.312 6.609 -14.318 1.00 85.50 104 PRO A C 1
ATOM 766 O O . PRO A 1 104 ? 9.188 7.361 -13.352 1.00 85.50 104 PRO A O 1
ATOM 769 N N . ASP A 1 105 ? 9.781 5.366 -14.217 1.00 83.50 105 ASP A N 1
ATOM 770 C CA . ASP A 1 105 ? 10.329 4.759 -12.994 1.00 83.50 105 ASP A CA 1
ATOM 771 C C . ASP A 1 105 ? 9.411 4.808 -11.759 1.00 83.50 105 ASP A C 1
ATOM 773 O O . ASP A 1 105 ? 9.870 4.648 -10.629 1.00 83.50 105 ASP A O 1
ATOM 777 N N . ARG A 1 106 ? 8.097 4.995 -11.965 1.00 85.38 106 ARG A N 1
ATOM 778 C CA . ARG A 1 106 ? 7.089 5.161 -10.900 1.00 85.38 106 ARG A CA 1
ATOM 779 C C . ARG A 1 106 ? 7.337 6.383 -10.006 1.00 85.38 106 ARG A C 1
ATOM 781 O O . ARG A 1 106 ? 6.863 6.428 -8.872 1.00 85.38 106 ARG A O 1
ATOM 788 N N . VAL A 1 107 ? 8.035 7.395 -10.520 1.00 85.06 107 VAL A N 1
ATOM 789 C CA . VAL A 1 107 ? 8.287 8.657 -9.815 1.00 85.06 107 VAL A CA 1
ATOM 790 C C . VAL A 1 107 ? 7.416 9.747 -10.413 1.00 85.06 107 VAL A C 1
ATOM 792 O O . VAL A 1 107 ? 7.474 10.003 -11.613 1.00 85.06 107 VAL A O 1
ATOM 795 N N . VAL A 1 108 ? 6.619 10.417 -9.578 1.00 87.06 108 VAL A N 1
ATOM 796 C CA . VAL A 1 108 ? 5.781 11.532 -10.034 1.00 87.06 108 VAL A CA 1
ATOM 797 C C . VAL A 1 108 ? 6.665 12.611 -10.648 1.00 87.06 108 VAL A C 1
ATOM 799 O O . VAL A 1 108 ? 7.494 13.222 -9.978 1.00 87.06 108 VAL A O 1
ATOM 802 N N . TRP A 1 109 ? 6.448 12.867 -11.933 1.00 85.25 109 TRP A N 1
ATOM 803 C CA . TRP A 1 109 ? 7.109 13.940 -12.657 1.00 85.25 109 TRP A CA 1
ATOM 804 C C . TRP A 1 109 ? 6.110 15.061 -12.924 1.00 85.25 109 TRP A C 1
ATOM 806 O O . TRP A 1 109 ? 5.125 14.870 -13.639 1.00 85.25 109 TRP A O 1
ATOM 816 N N . VAL A 1 110 ? 6.373 16.236 -12.356 1.00 83.50 110 VAL A N 1
ATOM 817 C CA . VAL A 1 110 ? 5.570 17.443 -12.568 1.00 83.50 110 VAL A CA 1
ATOM 818 C C . VAL A 1 110 ? 6.445 18.468 -13.271 1.00 83.50 110 VAL A C 1
ATOM 820 O O . VAL A 1 110 ? 7.450 18.903 -12.719 1.00 83.50 110 VAL A O 1
ATOM 823 N N . ALA A 1 111 ? 6.057 18.874 -14.481 1.00 83.81 111 ALA A N 1
ATOM 824 C CA . ALA A 1 111 ? 6.824 19.837 -15.275 1.00 83.81 111 ALA A CA 1
ATOM 825 C C . ALA A 1 111 ? 7.004 21.197 -14.569 1.00 83.81 111 ALA A C 1
ATOM 827 O O . ALA A 1 111 ? 8.010 21.871 -14.760 1.00 83.81 111 ALA A O 1
ATOM 828 N N . GLN A 1 112 ? 6.014 21.604 -13.769 1.00 88.62 112 GLN A N 1
ATOM 829 C CA . GLN A 1 112 ? 6.004 22.848 -12.997 1.00 88.62 112 GLN A CA 1
ATOM 830 C C . GLN A 1 112 ? 5.427 22.574 -11.600 1.00 88.62 112 GLN A C 1
ATOM 832 O O . GLN A 1 112 ? 4.220 22.751 -11.398 1.00 88.62 112 GLN A O 1
ATOM 837 N N . PRO A 1 113 ? 6.238 22.079 -10.648 1.00 85.88 113 PRO A N 1
ATOM 838 C CA . PRO A 1 113 ? 5.770 21.826 -9.292 1.00 85.88 113 PRO A CA 1
ATOM 839 C C . PRO A 1 113 ? 5.309 23.136 -8.643 1.00 85.88 113 PRO A C 1
ATOM 841 O O . PRO A 1 113 ? 5.912 24.192 -8.837 1.00 85.88 113 PRO A O 1
ATOM 844 N N . ARG A 1 114 ? 4.210 23.070 -7.892 1.00 85.31 114 ARG A N 1
ATOM 845 C CA . ARG A 1 114 ? 3.669 24.190 -7.116 1.00 85.31 114 ARG A CA 1
ATOM 846 C C . ARG A 1 114 ? 3.577 23.758 -5.666 1.00 85.31 114 ARG A C 1
ATOM 848 O O . ARG A 1 114 ? 3.145 22.639 -5.399 1.00 85.31 114 ARG A O 1
ATOM 855 N N . GLU A 1 115 ? 3.938 24.644 -4.750 1.00 85.19 115 GLU A N 1
ATOM 856 C CA . GLU A 1 115 ? 3.662 24.415 -3.336 1.00 85.19 115 GLU A CA 1
ATOM 857 C C . GLU A 1 115 ? 2.198 24.720 -3.028 1.00 85.19 115 GLU A C 1
ATOM 859 O O . GLU A 1 115 ? 1.584 25.609 -3.629 1.00 85.19 115 GLU A O 1
ATOM 864 N N . ALA A 1 116 ? 1.624 23.957 -2.101 1.00 81.88 116 ALA A N 1
ATOM 865 C CA . ALA A 1 116 ? 0.294 24.241 -1.597 1.00 81.88 116 ALA A CA 1
ATOM 866 C C . ALA A 1 116 ? 0.335 25.570 -0.830 1.00 81.88 116 ALA A C 1
ATOM 868 O O . ALA A 1 116 ? 1.014 25.695 0.185 1.00 81.88 116 ALA A O 1
ATOM 869 N N . ILE A 1 117 ? -0.401 26.566 -1.317 1.00 86.00 117 ILE A N 1
ATOM 870 C CA . ILE A 1 117 ? -0.550 27.849 -0.633 1.00 86.00 117 ILE A CA 1
ATOM 871 C C . ILE A 1 117 ? -1.828 27.773 0.195 1.00 86.00 117 ILE A C 1
ATOM 873 O O . ILE A 1 117 ? -2.905 27.522 -0.349 1.00 86.00 117 ILE A O 1
ATOM 877 N N . ASN A 1 118 ? -1.723 28.012 1.504 1.00 82.81 118 ASN A N 1
ATOM 878 C CA . ASN A 1 118 ? -2.905 28.210 2.332 1.00 82.81 118 ASN A CA 1
ATOM 879 C C . ASN A 1 118 ? -3.583 29.518 1.899 1.00 82.81 118 ASN A C 1
ATOM 881 O O . ASN A 1 118 ? -3.067 30.608 2.138 1.00 82.81 118 ASN A O 1
ATOM 885 N N . SER A 1 119 ? -4.722 29.404 1.221 1.00 85.38 119 SER A N 1
ATOM 886 C CA . SER A 1 119 ? -5.464 30.548 0.689 1.00 85.38 119 SER A CA 1
ATOM 887 C C . SER A 1 119 ? -6.315 31.265 1.741 1.00 85.38 119 SER A C 1
ATOM 889 O O . SER A 1 119 ? -6.974 32.248 1.412 1.00 85.38 119 SER A O 1
ATOM 891 N N . GLY A 1 120 ? -6.365 30.762 2.981 1.00 86.44 120 GLY A N 1
ATOM 892 C CA . GLY A 1 120 ? -7.320 31.216 3.994 1.00 86.44 120 GLY A CA 1
ATOM 893 C C . GLY A 1 120 ? -8.776 30.894 3.639 1.00 86.44 120 GLY A C 1
ATOM 894 O O . GLY A 1 120 ? -9.691 31.379 4.302 1.00 86.44 120 GLY A O 1
ATOM 895 N N . PHE A 1 121 ? -9.013 30.098 2.589 1.00 83.38 121 PHE A N 1
ATOM 896 C CA . PHE A 1 121 ? -10.349 29.668 2.204 1.00 83.38 121 PHE A CA 1
ATOM 897 C C . PHE A 1 121 ? -10.925 28.748 3.280 1.00 83.38 121 PHE A C 1
ATOM 899 O O . PHE A 1 121 ? -10.425 27.648 3.507 1.00 83.38 121 PHE A O 1
ATOM 906 N N . VAL A 1 122 ? -12.005 29.198 3.914 1.00 78.69 122 VAL A N 1
ATOM 907 C CA . VAL A 1 122 ? -12.771 28.401 4.870 1.00 78.69 122 VAL A CA 1
ATOM 908 C C . VAL A 1 122 ? -14.046 27.932 4.167 1.00 78.69 122 VAL A C 1
ATOM 910 O O . VAL A 1 122 ? -14.911 28.764 3.872 1.00 78.69 122 VAL A O 1
ATOM 913 N N . PRO A 1 123 ? -14.186 26.631 3.854 1.00 74.62 123 PRO A N 1
ATOM 914 C CA . PRO A 1 123 ? -15.409 26.121 3.254 1.00 74.62 123 PRO A CA 1
ATOM 915 C C . PRO A 1 123 ? -16.583 26.319 4.222 1.00 74.62 123 PRO A C 1
ATOM 917 O O . PRO A 1 123 ? -16.522 25.934 5.387 1.00 74.62 123 PRO A O 1
ATOM 920 N N . GLY A 1 124 ? -17.665 26.923 3.731 1.00 77.44 124 GLY A N 1
ATOM 921 C CA . GLY A 1 124 ? -18.887 27.166 4.494 1.00 77.44 124 GLY A CA 1
ATOM 922 C C . GLY A 1 124 ? -20.103 26.546 3.814 1.00 77.44 124 GLY A C 1
ATOM 923 O O . GLY A 1 124 ? -20.237 26.585 2.589 1.00 77.44 124 GLY A O 1
ATOM 924 N N . ASN A 1 125 ? -21.021 25.983 4.601 1.00 77.31 125 ASN A N 1
ATOM 925 C CA . ASN A 1 125 ? -22.287 25.487 4.073 1.00 77.31 125 ASN A CA 1
ATOM 926 C C . ASN A 1 125 ? -23.290 26.641 3.929 1.00 77.31 125 ASN A C 1
ATOM 928 O O . ASN A 1 125 ? -23.874 27.087 4.914 1.00 77.31 125 ASN A O 1
ATOM 932 N N . LYS A 1 126 ? -23.548 27.084 2.691 1.00 80.81 126 LYS A N 1
ATOM 933 C CA . LYS A 1 126 ? -24.515 28.164 2.407 1.00 80.81 126 LYS A CA 1
ATOM 934 C C 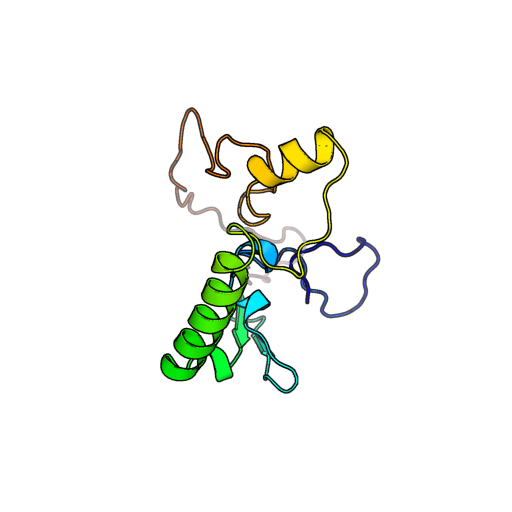. LYS A 1 126 ? -25.966 27.856 2.806 1.00 80.81 126 LYS A C 1
ATOM 936 O O . LYS A 1 126 ? -26.785 28.764 2.826 1.00 80.81 126 LYS A O 1
ATOM 941 N N . TYR A 1 127 ? -26.298 26.594 3.074 1.00 81.31 127 TYR A N 1
ATOM 942 C CA . TYR A 1 127 ? -27.652 26.149 3.418 1.00 81.31 127 TYR A CA 1
ATOM 943 C C . TYR A 1 127 ? -27.824 25.822 4.903 1.00 81.31 127 TYR A C 1
ATOM 945 O O . TYR A 1 127 ? -28.919 25.444 5.318 1.00 81.31 127 TYR A O 1
ATOM 953 N N . ARG A 1 128 ? -26.759 25.917 5.708 1.00 73.88 128 ARG A N 1
ATOM 954 C CA . ARG A 1 128 ? -26.792 25.548 7.125 1.00 73.88 128 ARG A CA 1
ATOM 955 C C . ARG A 1 128 ? -26.004 26.563 7.949 1.00 73.88 128 ARG A C 1
ATOM 957 O O . ARG A 1 128 ? -24.830 26.365 8.257 1.00 73.88 128 ARG A O 1
ATOM 964 N N . GLU A 1 129 ? -26.662 27.669 8.287 1.00 73.25 129 GLU A N 1
ATOM 965 C CA . GLU A 1 129 ? -26.089 28.683 9.177 1.00 73.25 129 GLU A CA 1
ATOM 966 C C . GLU A 1 129 ? -25.665 28.052 10.513 1.00 73.25 129 GLU A C 1
ATOM 968 O O . GLU A 1 129 ? -26.369 27.216 11.081 1.00 73.25 129 GLU A O 1
ATOM 973 N N . GLY A 1 130 ? -24.469 28.408 10.989 1.00 69.38 130 GLY A N 1
ATOM 974 C CA . GLY A 1 130 ? -23.899 27.878 12.231 1.00 69.38 130 GLY A CA 1
ATOM 975 C C . GLY A 1 130 ? -23.180 26.528 12.113 1.00 69.38 130 GLY A C 1
ATOM 976 O O . GLY A 1 130 ? -22.567 26.097 13.087 1.00 69.38 130 GLY A O 1
ATOM 977 N N . SER A 1 131 ? -23.163 25.864 10.947 1.00 66.12 131 SER A N 1
ATOM 978 C CA . SER A 1 131 ? -22.360 24.645 10.759 1.00 66.12 131 SER A CA 1
ATOM 979 C C . SER A 1 131 ? -20.889 24.978 10.463 1.00 66.12 131 SER A C 1
ATOM 981 O O . SER A 1 131 ? -20.374 24.666 9.393 1.00 66.12 131 SER A O 1
ATOM 983 N N . GLN A 1 132 ? -20.196 25.629 11.399 1.00 59.41 132 GLN A N 1
ATOM 984 C CA . GLN A 1 132 ? -18.752 25.892 11.314 1.00 59.41 132 GLN A CA 1
ATOM 985 C C . GLN A 1 132 ? -17.912 24.658 11.681 1.00 59.41 132 GLN A C 1
ATOM 987 O O . GLN A 1 132 ? -16.917 24.760 12.394 1.00 59.41 132 GLN A O 1
ATOM 992 N N . LYS A 1 133 ? -18.302 23.463 11.225 1.00 54.12 133 LYS A N 1
ATOM 993 C CA . LYS A 1 133 ? -17.345 22.357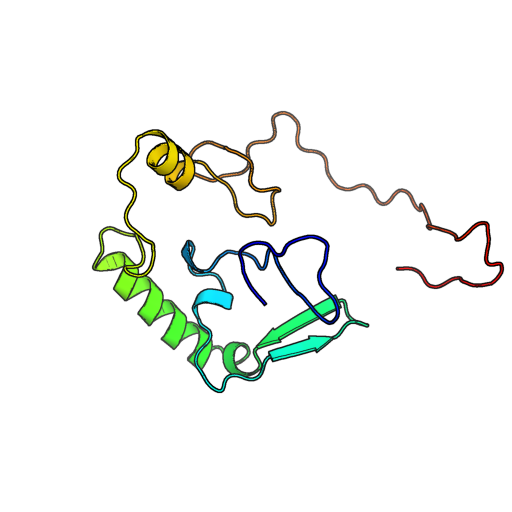 11.239 1.00 54.12 133 LYS A CA 1
ATOM 994 C C . LYS A 1 133 ? -16.393 22.604 10.077 1.00 54.12 133 LYS A C 1
ATOM 996 O O . LYS A 1 133 ? -16.781 22.418 8.926 1.00 54.12 133 LYS A O 1
ATOM 1001 N N . ALA A 1 134 ? -15.193 23.089 10.392 1.00 51.94 134 ALA A N 1
ATOM 1002 C CA . ALA A 1 134 ? -14.056 22.903 9.508 1.00 51.94 134 ALA A CA 1
ATOM 1003 C C . ALA A 1 134 ? -13.962 21.394 9.246 1.00 51.94 134 ALA A C 1
ATOM 1005 O O . ALA A 1 134 ? -13.975 20.611 10.198 1.00 51.94 134 ALA A O 1
ATOM 1006 N N . PHE A 1 135 ? -14.035 21.010 7.976 1.00 48.56 135 PHE A N 1
ATOM 1007 C CA . PHE A 1 135 ? -13.679 19.658 7.565 1.00 48.56 135 PHE A CA 1
ATOM 1008 C C . PHE A 1 135 ? -12.165 19.501 7.646 1.00 48.56 135 PHE A C 1
ATOM 1010 O O . PHE A 1 135 ? -11.473 20.507 7.358 1.00 48.56 135 PHE A O 1
#

Sequence (135 aa):
MTDGRFSGGSVGLVIGHVGPEAALGGAIALLEDGDEIVVDLNNNEINCTQLTDPATYTLRKTKWDDECARNNGTHPLCGDVDTRLLNRMRHSAVSAVHGAGMHPDRVVWVAQPREAINSGFVPGNKYREGSQKAF

Ra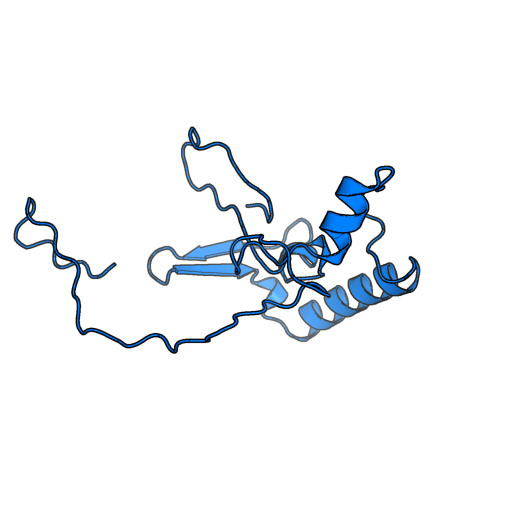dius of gyration: 19.05 Å; Cα contacts (8 Å, |Δi|>4): 143; chains: 1; bounding box: 42×45×40 Å

Secondary structure (DSSP, 8-state):
--SS---TT--S------SS-GGGT-GGGG--TTPPEEEETTTTEEEESGGGSHHHHHHHHHHHHHHHHHTTTS-TTSPP--SHHHHHHHHHBPPGGGTS-B-GGG----SS--PPP--------TTSTT-----

Foldseek 3Di:
DACADDDPPDDDDDDYVDPPHLFLVPPVVLDDPPWDWDQDPVVRDIDTPQCVDVVSVVVSSVVQQVCCVVVVNTHPPPDDDPDPVVVQLVQFFAGVVLVRDGHHRNDDDDPDDDDDDPPVDQDDDPVDPPPSPRD

pLDDT: mean 90.19, std 9.36, range [48.56, 98.44]

Nearest PDB structures (foldseek):
  7uhe-assembly1_A  TM=4.254E-01  e=4.085E+00  Saccharomyces
  8gao-assembly1_G  TM=3.164E-01  e=6.497E+00  Escherichia phage T4
  9fia-assembly1_BK  TM=1.768E-01  e=5.326E+00  Toxoplasma gondii

Solvent-accessible surface area (backbone atoms only — not comparable to full-atom values): 8752 Å² total; per-residue (Å²): 116,40,51,56,82,74,69,94,87,71,85,78,95,77,49,51,44,45,63,53,32,47,87,77,66,21,74,75,50,60,65,56,95,87,64,52,74,48,74,39,81,89,79,74,46,76,46,50,62,61,61,70,39,67,66,55,37,48,55,43,48,51,53,52,50,53,46,10,61,76,43,86,70,38,45,81,86,55,75,90,66,91,44,74,66,56,45,51,42,75,53,15,41,30,53,58,83,73,71,49,45,79,27,73,84,39,43,92,77,65,97,75,79,76,81,90,72,88,80,81,79,74,84,72,56,94,89,43,88,87,57,80,65,79,126